Protein 2FE1 (pdb70)

InterPro domains:
  IPR002716 PIN domain [PF01850] (4-123)
  IPR022907 VapC family [MF_00265] (3-130)
  IPR029060 PIN-like domain superfamily [SSF88723] (1-127)
  IPR044153 VapC3-like, PIN domain [cd09873] (4-128)
  IPR051619 Type II TA system ribonuclease PINc/VapC [PTHR35901] (1-127)

Organism: Pyrobaculum aerophilum (strain ATCC 51768 / DSM 7523 / JCM 9630 / CIP 104966 / NBRC 100827 / IM2) (NCBI:txid178306)

CATH classification: 3.40.50.1010

Secondary structure (DSSP, 8-state):
-EEEE-HHHHHTTSSS----HHHHHHHHH-SEEEEEHHHHHHHHHHHHHHHHTTS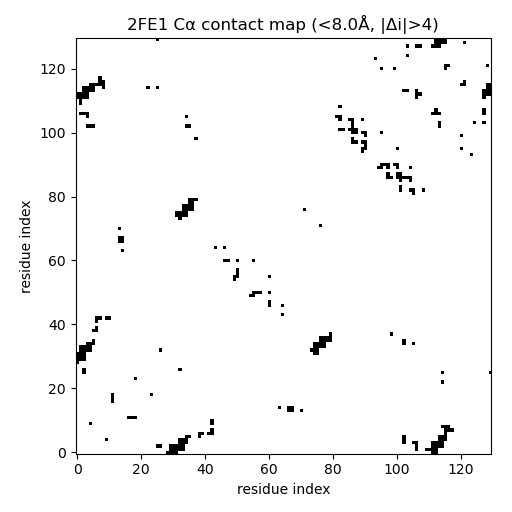S-HHHHHHHHHHHHHHHTTSEEEPGGGTHHHHHHHHHHHT--HHHHHHHHHHHHHT-EEE-S-HHHHHH-TTTB-

Structure (mmCIF, N/CA/C/O backbone):
data_2FE1
#
_entry.id   2FE1
#
_cell.length_a   72.343
_cell.length_b   72.343
_cell.length_c   96.803
_cell.angle_alpha   90.00
_cell.angle_beta   90.00
_cell.angle_gamma   120.00
#
_symmetry.space_group_name_H-M   'P 61 2 2'
#
loop_
_entity.id
_entity.type
_entity.pdbx_description
1 polymer 'conserved hypothetical protein PAE0151'
2 non-polymer 'MANGANESE (II) ION'
3 non-polymer 'CHLORIDE ION'
4 non-polymer 'CALCIUM ION'
5 water water
#
loop_
_atom_site.group_PDB
_atom_site.id
_atom_site.type_symbol
_atom_site.label_atom_id
_atom_site.label_alt_id
_atom_site.label_comp_id
_atom_site.label_asym_id
_atom_site.label_entity_id
_atom_site.label_seq_id
_atom_site.pdbx_PDB_ins_code
_atom_site.Cartn_x
_atom_site.Cartn_y
_atom_site.Cartn_z
_atom_site.occupancy
_atom_site.B_iso_or_equiv
_atom_site.auth_seq_id
_atom_site.auth_comp_id
_atom_site.auth_asym_id
_atom_site.auth_atom_id
_atom_site.pdbx_PDB_model_num
ATOM 1 N N . MET A 1 26 ? 49.010 19.280 3.531 1.00 28.01 1 MET A N 1
ATOM 2 C CA . MET A 1 26 ? 48.197 18.103 4.047 1.00 27.97 1 MET A CA 1
ATOM 3 C C . MET A 1 26 ? 47.848 18.117 5.543 1.00 25.84 1 MET A C 1
ATOM 4 O O . MET A 1 26 ? 48.720 17.970 6.405 1.00 25.08 1 MET A O 1
ATOM 9 N N . GLU A 1 27 ? 46.556 18.242 5.841 1.00 24.12 2 GLU A N 1
ATOM 10 C CA . GLU A 1 27 ? 46.069 18.065 7.205 1.00 22.45 2 GLU A CA 1
ATOM 11 C C . GLU A 1 27 ? 46.072 16.564 7.556 1.00 21.39 2 GLU A C 1
ATOM 12 O O . GLU A 1 27 ? 45.469 15.772 6.842 1.00 22.51 2 GLU A O 1
ATOM 18 N N . LEU A 1 28 ? 46.747 16.176 8.632 1.00 18.57 3 LEU A N 1
ATOM 19 C CA . LEU A 1 28 ? 46.837 14.768 9.003 1.00 17.63 3 LEU A CA 1
ATOM 20 C C . LEU A 1 28 ? 46.179 14.461 10.347 1.00 17.21 3 LEU A C 1
ATOM 21 O O . LEU A 1 28 ? 46.581 14.981 11.388 1.00 16.61 3 LEU A O 1
ATOM 26 N N . VAL A 1 29 ? 45.173 13.596 10.306 1.00 16.84 4 VAL A N 1
ATOM 27 C CA . VAL A 1 29 ? 44.594 13.043 11.513 1.00 15.98 4 VAL A CA 1
ATOM 28 C C . VAL A 1 29 ? 45.426 11.863 11.995 1.00 16.49 4 VAL A C 1
ATOM 29 O O . VAL A 1 29 ? 45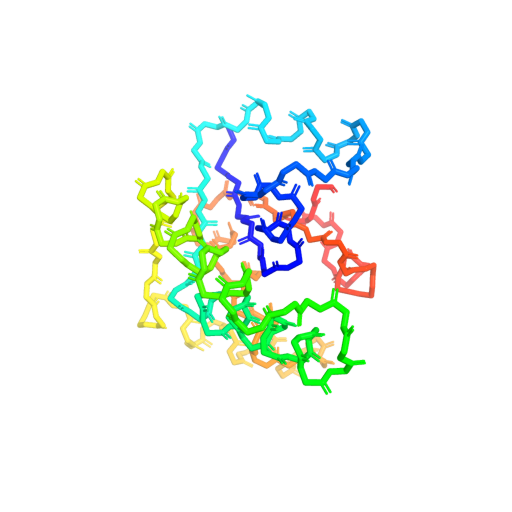.761 10.944 11.221 1.00 16.29 4 VAL A O 1
ATOM 33 N N . VAL A 1 30 ? 45.755 11.884 13.282 1.00 16.40 5 VAL A N 1
ATOM 34 C CA . VAL A 1 30 ? 46.436 10.755 13.901 1.00 15.38 5 VAL A CA 1
ATOM 35 C C . VAL A 1 30 ? 45.493 10.170 14.953 1.00 16.23 5 VAL A C 1
ATOM 36 O O . VAL A 1 30 ? 45.009 10.880 15.862 1.00 15.85 5 VAL A O 1
ATOM 40 N N . ASP A 1 31 ? 45.187 8.884 14.822 1.00 16.46 6 ASP A N 1
ATOM 41 C CA . ASP A 1 31 ? 44.393 8.237 15.838 1.00 17.10 6 ASP A CA 1
ATOM 42 C C . ASP A 1 31 ? 45.299 7.747 16.975 1.00 17.79 6 ASP A C 1
ATOM 43 O O . ASP A 1 31 ? 46.529 8.056 17.007 1.00 17.22 6 ASP A O 1
ATOM 48 N N . ALA A 1 32 ? 44.701 6.941 17.864 1.00 18.51 7 ALA A N 1
ATOM 49 C CA . ALA A 1 32 ? 45.330 6.528 19.102 1.00 19.22 7 ALA A CA 1
ATOM 50 C C . ALA A 1 32 ? 46.580 5.670 18.833 1.00 19.33 7 ALA A C 1
ATOM 51 O O . ALA A 1 32 ? 47.604 5.865 19.465 1.00 19.98 7 ALA A O 1
ATOM 53 N N . SER A 1 33 ? 46.489 4.742 17.888 1.00 20.07 8 SER A N 1
ATOM 54 C CA . SER A 1 33 ? 47.633 3.888 17.527 1.00 19.77 8 SER A CA 1
ATOM 55 C C . SER A 1 33 ? 48.755 4.747 16.964 1.00 19.10 8 SER A C 1
ATOM 56 O O . SER A 1 33 ? 49.912 4.460 17.201 1.00 18.71 8 SER A O 1
ATOM 59 N N . ALA A 1 34 ? 48.412 5.814 16.231 1.00 18.65 9 ALA A N 1
ATOM 60 C CA . ALA A 1 34 ? 49.456 6.659 15.629 1.00 18.77 9 ALA A CA 1
ATOM 61 C C . ALA A 1 34 ? 50.124 7.558 16.691 1.00 18.60 9 ALA A C 1
ATOM 62 O O . ALA A 1 34 ? 51.337 7.718 16.701 1.00 18.48 9 ALA A O 1
ATOM 64 N N . ILE A 1 35 ? 49.324 8.128 17.595 1.00 19.19 10 ILE A N 1
ATOM 65 C CA . ILE A 1 35 ? 49.871 8.903 18.699 1.00 18.24 10 ILE A CA 1
ATOM 66 C C . ILE A 1 35 ? 50.821 8.045 19.565 1.00 19.44 10 ILE A C 1
ATOM 67 O O . ILE A 1 35 ? 51.938 8.500 19.911 1.00 19.13 10 ILE A O 1
ATOM 72 N N . ALA A 1 36 ? 50.401 6.811 19.868 1.00 20.12 11 ALA A N 1
ATOM 73 C CA . ALA A 1 36 ? 51.221 5.868 20.662 1.00 21.89 11 ALA A CA 1
ATOM 74 C C . ALA A 1 36 ? 52.628 5.682 20.114 1.00 22.29 11 ALA A C 1
ATOM 75 O O . ALA A 1 36 ? 53.588 5.589 20.873 1.00 24.10 11 ALA A O 1
ATOM 77 N N . ALA A 1 37 ? 52.752 5.661 18.795 1.00 22.49 12 ALA A N 1
ATOM 78 C CA . ALA A 1 37 ? 54.050 5.515 18.142 1.00 22.35 12 ALA A CA 1
ATOM 79 C C . ALA A 1 37 ? 54.871 6.818 18.108 1.00 22.57 12 ALA A C 1
ATOM 80 O O . ALA A 1 37 ? 56.045 6.781 17.756 1.00 23.26 12 ALA A O 1
ATOM 82 N N . LEU A 1 38 ? 54.273 7.957 18.462 1.00 22.86 13 LEU A N 1
ATOM 83 C CA . LEU A 1 38 ? 54.976 9.244 18.338 1.00 23.65 13 LEU A CA 1
ATOM 84 C C . LEU A 1 38 ? 55.327 9.935 19.625 1.00 24.61 13 LEU A C 1
ATOM 85 O O . LEU A 1 38 ? 56.298 10.675 19.657 1.00 25.25 13 LEU A O 1
ATOM 90 N N . TYR A 1 39 ? 54.528 9.743 20.668 1.00 25.31 14 TYR A N 1
ATOM 91 C CA . TYR A 1 39 ? 54.639 10.612 21.830 1.00 26.52 14 TYR A CA 1
ATOM 92 C C . TYR A 1 39 ? 55.812 10.201 22.705 1.00 28.37 14 TYR A C 1
ATOM 93 O O . TYR A 1 39 ? 56.261 10.965 23.566 1.00 27.48 14 TYR A O 1
ATOM 102 N N . VAL A 1 40 ? 56.295 8.984 22.449 1.00 30.47 15 VAL A N 1
ATOM 103 C CA . VAL A 1 40 ? 57.508 8.457 23.026 1.00 32.77 15 VAL A CA 1
ATOM 104 C C . VAL A 1 40 ? 58.323 7.780 21.914 1.00 34.69 15 VAL A C 1
ATOM 105 O O . VAL A 1 40 ? 57.751 7.342 20.896 1.00 33.70 15 VAL A O 1
ATOM 109 N N . PRO A 1 41 ? 59.659 7.651 22.124 1.00 36.63 16 PRO A N 1
ATOM 110 C CA . PRO A 1 41 ? 60.487 6.942 21.144 1.00 38.35 16 PRO A CA 1
ATOM 111 C C . PRO A 1 41 ? 59.852 5.586 20.803 1.00 40.16 16 PRO A C 1
ATOM 112 O O . PRO A 1 41 ? 59.531 4.791 21.711 1.00 40.59 16 PRO A O 1
ATOM 116 N N . GLU A 1 42 ? 59.629 5.359 19.510 1.00 42.05 17 GLU A N 1
ATOM 117 C CA . GLU A 1 42 ? 58.991 4.140 19.014 1.00 43.92 17 GLU A CA 1
ATOM 118 C C . GLU A 1 42 ? 59.379 3.907 17.554 1.00 44.32 17 GLU A C 1
ATOM 119 O O . GLU A 1 42 ? 59.726 4.847 16.842 1.00 44.48 17 GLU A O 1
ATOM 125 N N . GLU A 1 43 ? 59.347 2.643 17.123 1.00 45.02 18 GLU A N 1
ATOM 126 C CA . GLU A 1 43 ? 59.647 2.292 15.736 1.00 45.08 18 GLU A CA 1
ATOM 127 C C . GLU A 1 43 ? 58.456 2.657 14.852 1.00 45.03 18 GLU A C 1
ATOM 128 O O . GLU A 1 43 ? 57.291 2.474 15.242 1.00 45.33 18 GLU A O 1
ATOM 130 N N . ARG A 1 44 ? 58.755 3.206 13.678 1.00 44.57 19 ARG A N 1
ATOM 131 C CA . ARG A 1 44 ? 57.720 3.656 12.748 1.00 43.83 19 ARG A CA 1
ATOM 132 C C . ARG A 1 44 ? 58.145 3.342 11.328 1.00 43.38 19 ARG A C 1
ATOM 133 O O . ARG A 1 44 ? 59.325 3.436 10.985 1.00 42.85 19 ARG A O 1
ATOM 141 N N . SER A 1 45 ? 57.171 2.987 10.497 1.00 43.15 20 SER A N 1
ATOM 142 C CA . SER A 1 45 ? 57.417 2.792 9.066 1.00 42.98 20 SER A CA 1
ATOM 143 C C . SER A 1 45 ? 57.949 4.089 8.470 1.00 42.81 20 SER A C 1
ATOM 144 O O . SER A 1 45 ? 57.618 5.192 8.951 1.00 43.39 20 SER A O 1
ATOM 147 N N . GLU A 1 46 ? 58.772 3.973 7.437 1.00 42.14 21 GLU A N 1
ATOM 148 C CA . GLU A 1 46 ? 59.167 5.149 6.671 1.00 41.65 21 GLU A CA 1
ATOM 149 C C . GLU A 1 46 ? 57.905 5.892 6.207 1.00 41.12 21 GLU A C 1
ATOM 150 O O . GLU A 1 46 ? 57.871 7.118 6.215 1.00 41.25 21 GLU A O 1
ATOM 152 N N . GLN A 1 47 ? 56.867 5.135 5.843 1.00 40.34 22 GLN A N 1
AT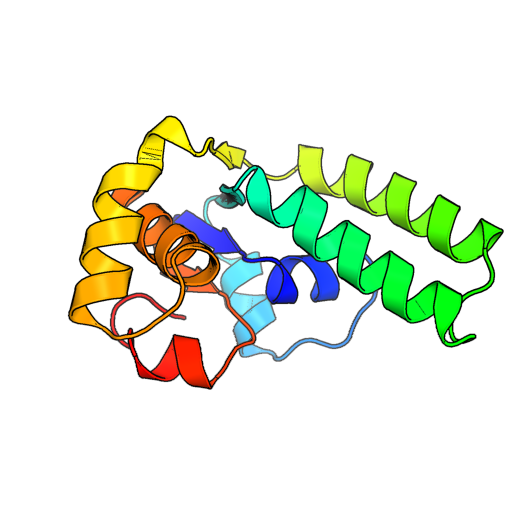OM 153 C CA . GLN A 1 47 ? 55.595 5.690 5.376 1.00 39.41 22 GLN A CA 1
ATOM 154 C C . GLN A 1 47 ? 54.914 6.598 6.430 1.00 38.86 22 GLN A C 1
ATOM 155 O O . GLN A 1 47 ? 54.484 7.731 6.108 1.00 38.52 22 GLN A O 1
ATOM 158 N N . ALA A 1 48 ? 54.827 6.097 7.670 1.00 37.35 23 ALA A N 1
ATOM 159 C CA . ALA A 1 48 ? 54.283 6.850 8.796 1.00 35.87 23 ALA A CA 1
ATOM 160 C C . ALA A 1 48 ? 55.087 8.143 9.008 1.00 35.09 23 ALA A C 1
ATOM 161 O O . ALA A 1 48 ? 54.515 9.235 9.148 1.00 34.50 23 ALA A O 1
ATOM 163 N N . GLU A 1 49 ? 56.411 8.017 8.975 1.00 33.83 24 GLU A N 1
ATOM 164 C CA . GLU A 1 49 ? 57.296 9.145 9.248 1.00 32.88 24 GLU A CA 1
ATOM 165 C C . GLU A 1 49 ? 57.150 10.240 8.232 1.00 31.62 24 GLU A C 1
ATOM 166 O O . GLU A 1 49 ? 57.121 11.411 8.614 1.00 31.78 24 GLU A O 1
ATOM 172 N N . ARG A 1 50 ? 57.042 9.861 6.954 1.00 29.57 25 ARG A N 1
ATOM 173 C CA . ARG A 1 50 ? 56.913 10.819 5.854 1.00 28.09 25 ARG A CA 1
ATOM 174 C C . ARG A 1 50 ? 55.599 11.557 5.935 1.00 26.76 25 ARG A C 1
ATOM 175 O O . ARG A 1 50 ? 55.541 12.753 5.646 1.00 26.65 25 ARG A O 1
ATOM 177 N N . ALA A 1 51 ? 54.540 10.844 6.301 1.00 25.42 26 ALA A N 1
ATOM 178 C CA . ALA A 1 51 ? 53.228 11.482 6.464 1.00 24.63 26 ALA A CA 1
ATOM 179 C C . ALA A 1 51 ? 53.265 12.552 7.568 1.00 23.70 26 ALA A C 1
ATOM 180 O O . ALA A 1 51 ? 52.878 13.697 7.327 1.00 24.76 26 ALA A O 1
ATOM 182 N N . VAL A 1 52 ? 53.738 12.181 8.756 1.00 22.55 27 VAL A N 1
ATOM 183 C CA . VAL A 1 52 ? 53.896 13.113 9.902 1.00 21.70 27 VAL A CA 1
ATOM 184 C C . VAL A 1 52 ? 54.830 14.283 9.570 1.00 22.06 27 VAL A C 1
ATOM 185 O O . VAL A 1 52 ? 54.537 15.450 9.865 1.00 21.41 27 VAL A O 1
ATOM 189 N N . SER A 1 53 ? 55.936 13.959 8.922 1.00 22.56 28 SER A N 1
ATOM 190 C CA . SER A 1 53 ? 56.933 14.932 8.541 1.00 23.69 28 SER A CA 1
ATOM 191 C C . SER A 1 53 ? 56.348 15.996 7.611 1.00 24.23 28 SER A C 1
ATOM 192 O O . SER A 1 53 ? 56.547 17.199 7.823 1.00 24.43 28 SER A O 1
ATOM 195 N N . GLN A 1 54 ? 55.579 15.547 6.621 1.00 24.63 29 GLN A N 1
ATOM 196 C CA . GLN A 1 54 ? 55.053 16.418 5.561 1.00 24.48 29 GLN A CA 1
ATOM 197 C C . GLN A 1 54 ? 53.739 17.122 5.913 1.00 23.73 29 GLN A C 1
ATOM 198 O O . GLN A 1 54 ? 53.353 18.096 5.241 1.00 23.79 29 GLN A O 1
ATOM 204 N N . ALA A 1 55 ? 53.057 16.650 6.962 1.00 21.96 30 ALA A N 1
ATOM 205 C CA . ALA A 1 55 ? 51.759 17.194 7.318 1.00 20.79 30 ALA A CA 1
ATOM 206 C C . ALA A 1 55 ? 51.878 18.688 7.598 1.00 20.97 30 ALA A C 1
ATOM 207 O O . ALA A 1 55 ? 52.870 19.151 8.182 1.00 19.75 30 ALA A O 1
ATOM 209 N N . GLN A 1 56 ? 50.849 19.431 7.190 1.00 21.06 31 GLN A N 1
ATOM 210 C CA . GLN A 1 56 ? 50.708 20.828 7.535 1.00 21.13 31 GLN A CA 1
ATOM 211 C C . GLN A 1 56 ? 50.546 20.912 9.047 1.00 20.50 31 GLN A C 1
ATOM 212 O O . GLN A 1 56 ? 51.220 21.676 9.737 1.00 19.24 31 GLN A O 1
ATOM 218 N N . GLU A 1 57 ? 49.656 20.085 9.562 1.00 19.68 32 GLU A N 1
ATOM 219 C CA . GLU A 1 57 ? 49.390 20.066 10.989 1.00 19.87 32 GLU A CA 1
ATOM 220 C C . GLU A 1 57 ? 48.846 18.696 11.397 1.00 17.86 32 GLU A C 1
ATOM 221 O O . GLU A 1 57 ? 48.248 18.002 10.568 1.00 17.69 32 GLU A O 1
ATOM 227 N N . LEU A 1 58 ? 49.101 18.287 12.630 1.00 16.56 33 LEU A N 1
ATOM 228 C CA . LEU A 1 58 ? 48.502 17.040 13.166 1.00 16.61 33 LEU A CA 1
ATOM 229 C C . LEU A 1 58 ? 47.210 17.332 13.901 1.00 16.19 33 LEU A C 1
ATOM 230 O O . LEU A 1 58 ? 47.134 18.299 14.660 1.00 16.82 33 LEU A O 1
ATOM 235 N N . HIS A 1 59 ? 46.204 16.475 13.688 1.00 15.85 34 HIS A N 1
ATOM 236 C CA . HIS A 1 59 ? 44.873 16.619 14.268 1.00 15.64 34 HIS A CA 1
ATOM 237 C C . HIS A 1 59 ? 44.454 15.330 14.949 1.00 16.05 34 HIS A C 1
ATOM 238 O O . HIS A 1 59 ? 44.796 14.241 14.495 1.00 17.48 34 HIS A O 1
ATOM 245 N N . THR A 1 60 ? 43.665 15.443 16.004 1.00 16.03 35 THR A N 1
ATOM 246 C CA . THR A 1 60 ? 43.101 14.256 16.623 1.00 15.54 35 THR A CA 1
ATOM 247 C C . THR A 1 60 ? 41.815 14.620 17.339 1.00 15.33 35 THR A C 1
ATOM 248 O O . THR A 1 60 ? 41.381 15.768 17.268 1.00 15.70 35 THR A O 1
ATOM 252 N N . LEU A 1 61 ? 41.232 13.642 18.029 1.00 14.52 36 LEU A N 1
ATOM 253 C CA . LEU A 1 61 ? 40.017 13.820 18.778 1.00 14.90 36 LEU A CA 1
ATOM 254 C C . LEU A 1 61 ? 40.294 13.745 20.262 1.00 16.02 36 LEU A C 1
ATOM 255 O O . LEU A 1 61 ? 41.199 13.018 20.693 1.00 17.42 36 LEU A O 1
ATOM 260 N N . ASP A 1 62 ? 39.456 14.446 21.023 1.00 15.31 37 ASP A N 1
ATOM 261 C CA . ASP A 1 62 ? 39.371 14.296 22.456 1.00 16.04 37 ASP A CA 1
ATOM 262 C C . ASP A 1 62 ? 39.404 12.823 22.894 1.00 15.63 37 ASP A C 1
ATOM 263 O O . ASP A 1 62 ? 40.076 12.467 23.869 1.00 14.43 37 ASP A O 1
ATOM 268 N N . LEU A 1 63 ? 38.715 11.981 22.128 1.00 15.31 38 LEU A N 1
ATOM 269 C CA . LEU A 1 63 ? 38.646 10.552 22.347 1.00 14.56 38 LEU A CA 1
ATOM 270 C C . LEU A 1 63 ? 40.022 9.891 22.478 1.00 16.20 38 LEU A C 1
ATOM 271 O O . LEU A 1 63 ? 40.211 9.030 23.331 1.00 16.68 38 LEU A O 1
ATOM 276 N N . ALA A 1 64 ? 40.985 10.298 21.637 1.00 16.95 39 ALA A N 1
ATOM 277 C CA . ALA A 1 64 ? 42.315 9.656 21.594 1.00 15.62 39 ALA A CA 1
ATOM 278 C C . ALA A 1 64 ? 43.052 9.744 22.927 1.00 15.28 39 ALA A C 1
ATOM 279 O O . ALA A 1 64 ? 43.883 8.889 23.229 1.00 15.69 39 ALA A O 1
ATOM 281 N N . ALA A 1 65 ? 42.840 10.829 23.666 1.00 14.14 40 ALA A N 1
ATOM 282 C CA . ALA A 1 65 ? 43.486 10.983 24.986 1.00 14.66 40 ALA A CA 1
ATOM 283 C C . ALA A 1 65 ? 43.140 9.800 25.889 1.00 14.95 40 ALA A C 1
ATOM 284 O O . ALA A 1 65 ? 44.030 9.219 26.499 1.00 14.73 40 ALA A O 1
ATOM 286 N N . TYR A 1 66 ? 41.843 9.420 25.929 1.00 15.32 41 TYR A N 1
ATOM 287 C CA . TYR A 1 66 ? 41.374 8.316 26.769 1.00 14.82 41 TYR A CA 1
ATOM 288 C C . TYR A 1 66 ? 41.892 6.986 26.207 1.00 15.88 41 TYR A C 1
ATOM 289 O O . TYR A 1 66 ? 42.266 6.070 26.957 1.00 16.23 41 TYR A O 1
ATOM 298 N N . GLU A 1 67 ? 41.884 6.858 24.884 1.00 16.15 42 GLU A N 1
ATOM 299 C CA . GLU A 1 67 ? 42.286 5.613 24.247 1.00 17.26 42 GLU A CA 1
ATOM 300 C C . GLU A 1 67 ? 43.787 5.352 24.459 1.00 17.04 42 GLU A C 1
ATOM 301 O O . GLU A 1 67 ? 44.203 4.213 24.773 1.00 17.77 42 GLU A O 1
ATOM 307 N N . VAL A 1 68 ? 44.612 6.379 24.248 1.00 17.36 43 VAL A N 1
ATOM 308 C CA . VAL A 1 68 ? 46.051 6.191 24.511 1.00 17.77 43 VAL A CA 1
ATOM 309 C C . VAL A 1 68 ? 46.302 5.886 26.000 1.00 17.66 43 VAL A C 1
ATOM 310 O O . VAL A 1 68 ? 47.070 4.969 26.334 1.00 18.53 43 VAL A O 1
ATOM 314 N N . ALA A 1 69 ? 45.702 6.679 26.877 1.00 17.31 44 ALA A N 1
ATOM 315 C CA . ALA A 1 69 ? 45.850 6.474 28.334 1.00 17.28 44 ALA A CA 1
ATOM 316 C C . ALA A 1 69 ? 45.415 5.059 28.705 1.00 17.60 44 ALA A C 1
ATOM 317 O O . ALA A 1 69 ? 46.093 4.380 29.486 1.00 17.42 44 ALA A O 1
ATOM 319 N N . ASN A 1 70 ? 44.283 4.603 28.138 1.00 18.28 45 ASN A N 1
ATOM 320 C CA . ASN A 1 70 ? 43.816 3.243 28.465 1.00 18.26 45 ASN A CA 1
ATOM 321 C C . ASN A 1 70 ? 44.815 2.151 28.046 1.00 18.20 45 ASN A C 1
ATOM 322 O O . ASN A 1 70 ? 45.075 1.230 28.794 1.00 18.00 45 ASN A O 1
ATOM 327 N N . ASP A 1 71 ? 45.421 2.290 26.874 1.00 19.61 46 ASP A N 1
ATOM 328 C CA . ASP A 1 71 ? 46.456 1.348 26.377 1.00 20.99 46 ASP A CA 1
ATOM 329 C C . ASP A 1 71 ? 47.698 1.351 27.306 1.00 21.27 46 ASP A C 1
ATOM 330 O O . ASP A 1 71 ? 48.273 0.292 27.617 1.00 19.82 46 ASP A O 1
ATOM 335 N N . LEU A 1 72 ? 48.064 2.545 27.791 1.00 20.26 47 LEU A N 1
ATOM 336 C CA . LEU A 1 72 ? 49.093 2.695 28.826 1.00 19.93 47 LEU A CA 1
ATOM 337 C C . LEU A 1 72 ? 48.726 1.950 30.137 1.00 18.63 47 LEU A C 1
ATOM 338 O O . LEU A 1 72 ? 49.521 1.221 30.701 1.00 17.58 47 LEU A O 1
ATOM 343 N N . TRP A 1 73 ? 47.496 2.136 30.605 1.00 18.35 48 TRP A N 1
ATOM 344 C CA . TRP A 1 73 ? 46.974 1.383 31.751 1.00 16.77 48 TRP A CA 1
ATOM 345 C C . TRP A 1 73 ? 47.098 -0.148 31.563 1.00 16.69 48 TRP A C 1
ATOM 346 O O . TRP A 1 73 ? 47.551 -0.879 32.473 1.00 16.97 48 TRP A O 1
ATOM 357 N N . LYS A 1 74 ? 46.710 -0.635 30.393 1.00 16.69 49 LYS A N 1
ATOM 358 C CA . LYS A 1 74 ? 46.838 -2.051 30.107 1.00 18.68 49 LYS A CA 1
ATOM 359 C C . LYS A 1 74 ? 48.276 -2.505 30.206 1.00 17.96 49 LYS A C 1
ATOM 360 O O . LYS A 1 74 ? 48.537 -3.560 30.758 1.00 17.68 49 LYS A O 1
ATOM 366 N N . HIS A 1 75 ? 49.193 -1.735 29.627 1.00 18.17 50 HIS A N 1
ATOM 367 C CA . HIS A 1 75 ? 50.596 -2.087 29.667 1.00 19.47 50 HIS A CA 1
ATOM 368 C C . HIS A 1 75 ? 51.130 -2.161 31.093 1.00 18.93 50 HIS A C 1
ATOM 369 O O . HIS A 1 75 ? 51.871 -3.074 31.413 1.00 19.78 50 HIS A O 1
ATOM 376 N N . ALA A 1 76 ? 50.737 -1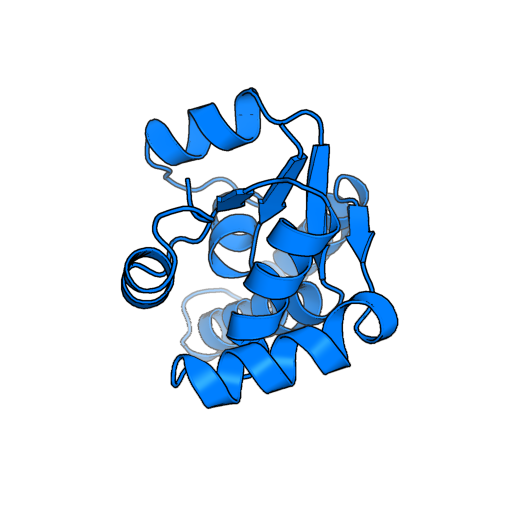.212 31.943 1.00 19.00 51 ALA A N 1
ATOM 377 C CA . ALA A 1 76 ? 51.153 -1.188 33.355 1.00 18.34 51 ALA A CA 1
ATOM 378 C C . ALA A 1 76 ? 50.610 -2.412 34.096 1.00 17.66 51 ALA A C 1
ATOM 379 O O . ALA A 1 76 ? 51.343 -3.128 34.764 1.00 18.53 51 ALA A O 1
ATOM 381 N N . ARG A 1 77 ? 49.326 -2.683 33.940 1.00 17.07 52 ARG A N 1
ATOM 382 C CA . ARG A 1 77 ? 48.708 -3.766 34.700 1.00 16.99 52 ARG A CA 1
ATOM 383 C C . ARG A 1 77 ? 49.229 -5.133 34.244 1.00 16.02 52 ARG A C 1
ATOM 384 O O . ARG A 1 77 ? 49.163 -6.083 35.002 1.00 14.14 52 ARG A O 1
ATOM 392 N N . ARG A 1 78 ? 49.749 -5.210 33.015 1.00 15.36 53 ARG A N 1
ATOM 393 C CA . ARG A 1 78 ? 50.303 -6.474 32.513 1.00 16.10 53 ARG A CA 1
ATOM 394 C C . ARG A 1 78 ? 51.735 -6.657 32.929 1.00 16.50 53 ARG A C 1
ATOM 395 O O . ARG A 1 78 ? 52.336 -7.681 32.626 1.00 16.94 53 ARG A O 1
ATOM 403 N N . GLY A 1 79 ? 52.285 -5.665 33.624 1.00 16.97 54 GLY A N 1
ATOM 404 C CA . GLY A 1 79 ? 53.623 -5.807 34.202 1.00 17.58 54 GLY A CA 1
ATOM 405 C C . GLY A 1 79 ? 54.727 -5.356 33.263 1.00 18.30 54 GLY A C 1
ATOM 406 O O . GLY A 1 79 ? 55.894 -5.616 33.526 1.00 19.52 54 GLY A O 1
ATOM 407 N N . LEU A 1 80 ? 54.358 -4.695 32.166 1.00 18.36 55 LEU A N 1
ATOM 408 C CA . LEU A 1 80 ? 55.321 -4.232 31.171 1.00 19.67 55 LEU A CA 1
ATOM 409 C C . LEU A 1 80 ? 55.921 -2.866 31.549 1.00 20.64 55 LEU A C 1
ATOM 410 O O . LEU A 1 80 ? 56.999 -2.507 31.094 1.00 19.74 55 LEU A O 1
ATOM 415 N N . LEU A 1 81 ? 55.197 -2.105 32.367 1.00 21.39 56 LEU A N 1
ATOM 416 C CA . LEU A 1 81 ? 55.680 -0.805 32.839 1.00 22.34 56 LEU A CA 1
ATOM 417 C C . LEU A 1 81 ? 55.501 -0.789 34.333 1.00 23.53 56 LEU A C 1
ATOM 418 O O . LEU A 1 81 ? 54.454 -1.266 34.836 1.00 23.29 56 LEU A O 1
ATOM 423 N N . ARG A 1 82 ? 56.498 -0.247 35.039 1.00 24.98 57 ARG A N 1
ATOM 424 C CA . ARG A 1 82 ? 56.299 0.141 36.436 1.00 26.62 57 ARG A CA 1
ATOM 425 C C . ARG A 1 82 ? 55.226 1.244 36.518 1.00 27.11 57 ARG A C 1
ATOM 426 O O . ARG A 1 82 ? 55.027 2.014 35.565 1.00 27.08 57 ARG A O 1
ATOM 434 N N . GLU A 1 83 ? 54.522 1.298 37.644 1.00 27.41 58 GLU A N 1
ATOM 435 C CA . GLU A 1 83 ? 53.486 2.291 37.848 1.00 28.52 58 GLU A CA 1
ATOM 436 C C . GLU A 1 83 ? 54.002 3.744 37.744 1.00 28.11 58 GLU A C 1
ATOM 437 O O . GLU A 1 83 ? 53.369 4.549 37.067 1.00 28.14 58 GLU A O 1
ATOM 443 N N . ASP A 1 84 ? 55.159 4.059 38.340 1.00 27.87 59 ASP A N 1
ATOM 444 C CA . ASP A 1 84 ? 55.732 5.403 38.193 1.00 28.09 59 ASP A CA 1
ATOM 445 C C . ASP A 1 84 ? 56.181 5.686 36.768 1.00 27.12 59 ASP A C 1
ATOM 446 O O . ASP A 1 84 ? 56.128 6.831 36.305 1.00 26.40 59 ASP A O 1
ATOM 451 N N . GLU A 1 85 ? 56.598 4.632 36.071 1.00 26.39 60 GLU A N 1
ATOM 452 C CA . GLU A 1 85 ? 57.074 4.765 34.692 1.00 25.82 60 GLU A CA 1
ATOM 453 C C . GLU A 1 85 ? 55.898 5.077 33.766 1.00 24.52 60 GLU A C 1
ATOM 454 O O . GLU A 1 85 ? 55.999 5.941 32.907 1.00 24.55 60 GLU A O 1
ATOM 460 N N . ALA A 1 86 ? 54.777 4.384 33.982 1.00 23.28 61 ALA A N 1
ATOM 461 C CA . ALA A 1 86 ? 53.509 4.629 33.258 1.00 21.93 61 ALA A CA 1
ATOM 462 C C . ALA A 1 86 ? 52.927 6.022 33.557 1.00 20.70 61 ALA A C 1
ATOM 463 O O . ALA A 1 86 ? 52.366 6.656 32.664 1.00 19.63 61 ALA A O 1
ATOM 465 N N . SER A 1 87 ? 53.071 6.481 34.802 1.00 20.05 62 SER A N 1
ATOM 466 C CA . SER A 1 87 ? 52.665 7.849 35.187 1.00 20.83 62 SER A CA 1
ATOM 467 C C . SER A 1 87 ? 53.502 8.954 34.542 1.00 20.54 62 SER A C 1
ATOM 468 O O . SER A 1 87 ? 52.953 9.978 34.116 1.00 20.44 62 SER A O 1
ATOM 471 N N . ASN A 1 88 ? 54.819 8.759 34.506 1.00 20.07 63 ASN A N 1
ATOM 472 C CA . ASN A 1 88 ? 55.683 9.622 33.732 1.00 21.18 63 ASN A CA 1
ATOM 473 C C . ASN A 1 88 ? 55.330 9.664 32.238 1.00 21.32 63 ASN A C 1
ATOM 474 O O . ASN A 1 88 ? 55.250 10.751 31.664 1.00 22.13 63 ASN A O 1
ATOM 479 N N . MET A 1 89 ? 55.070 8.513 31.622 1.00 20.73 64 MET A N 1
ATOM 480 C CA . MET A 1 89 ? 54.631 8.488 30.223 1.00 21.29 64 MET A CA 1
ATOM 481 C C . MET A 1 89 ? 53.315 9.222 29.984 1.00 20.78 64 MET A C 1
ATOM 482 O O . MET A 1 89 ? 53.126 9.846 28.939 1.00 20.68 64 MET A O 1
ATOM 487 N N . LEU A 1 90 ? 52.393 9.142 30.941 1.00 20.34 65 LEU A N 1
ATOM 488 C CA . LEU A 1 90 ? 51.139 9.863 30.790 1.00 19.97 65 LEU A CA 1
ATOM 489 C C . LEU A 1 90 ? 51.360 11.380 30.832 1.00 19.90 65 LEU A C 1
ATOM 490 O O . LEU A 1 90 ? 50.722 12.106 30.085 1.00 18.49 65 LEU A O 1
ATOM 495 N N . GLU A 1 91 ? 52.283 11.861 31.675 1.00 21.22 66 GLU A N 1
ATOM 496 C CA . GLU A 1 91 ? 52.736 13.268 31.583 1.00 22.44 66 GLU A CA 1
ATOM 497 C C . GLU A 1 91 ? 53.239 13.638 30.156 1.00 22.18 66 GLU A C 1
ATOM 498 O O . GLU A 1 91 ? 52.885 14.689 29.605 1.00 19.70 66 GLU A O 1
ATOM 504 N N . GLU A 1 92 ? 54.081 12.773 29.588 1.00 22.85 67 GLU A N 1
ATOM 505 C CA . GLU A 1 92 ? 54.616 12.981 28.240 1.00 25.17 67 GLU A CA 1
ATOM 506 C C . GLU A 1 92 ? 53.487 13.032 27.203 1.00 24.31 67 GLU A C 1
ATOM 507 O O . GLU A 1 92 ? 53.530 13.855 26.295 1.00 25.32 67 GLU A O 1
ATOM 513 N N . LEU A 1 93 ? 52.486 12.163 27.347 1.00 23.56 68 LEU A N 1
ATOM 514 C CA . LEU A 1 93 ? 51.332 12.166 26.452 1.00 24.05 68 LEU A CA 1
ATOM 515 C C . LEU A 1 93 ? 50.627 13.511 26.489 1.00 24.24 68 LEU A C 1
ATOM 516 O O . LEU A 1 93 ? 50.230 14.055 25.465 1.00 23.96 68 LEU A O 1
ATOM 521 N N . TRP A 1 94 ? 50.435 13.994 27.709 1.00 24.52 69 TRP A N 1
ATOM 522 C CA . TRP A 1 94 ? 49.822 15.273 27.991 1.00 24.61 69 TRP A CA 1
ATOM 523 C C . TRP A 1 94 ? 50.596 16.369 27.291 1.00 23.79 69 TRP A C 1
ATOM 524 O O . TRP A 1 94 ? 49.997 17.195 26.642 1.00 22.81 69 TRP A O 1
ATOM 535 N N . GLU A 1 95 ? 51.925 16.362 27.416 1.00 23.21 70 GLU A N 1
ATOM 536 C CA . GLU A 1 95 ? 52.749 17.374 26.750 1.00 23.92 70 GLU A CA 1
ATOM 537 C C . GLU A 1 95 ? 52.699 17.196 25.229 1.00 22.38 70 GLU A C 1
ATOM 538 O O . GLU A 1 95 ? 52.656 18.170 24.499 1.00 22.63 70 GLU A O 1
ATOM 544 N N . PHE A 1 96 ? 52.726 15.956 24.761 1.00 21.56 71 PHE A N 1
ATOM 545 C CA . PHE A 1 96 ? 52.578 15.695 23.310 1.00 20.91 71 PHE A CA 1
ATOM 546 C C . PHE A 1 96 ? 51.284 16.281 22.702 1.00 20.23 71 PHE A C 1
ATOM 547 O O . PHE A 1 96 ? 51.305 16.839 21.599 1.00 20.04 71 PHE A O 1
ATOM 555 N N . PHE A 1 97 ? 50.167 16.134 23.424 1.00 19.45 72 PHE A N 1
ATOM 556 C CA . PHE A 1 97 ? 48.864 16.616 22.976 1.00 19.25 72 PHE A CA 1
ATOM 557 C C . PHE A 1 97 ? 48.802 18.113 22.690 1.00 19.91 72 PHE A C 1
ATOM 558 O O . PHE A 1 97 ? 47.977 18.545 21.873 1.00 19.04 72 PHE A O 1
ATOM 566 N N . LYS A 1 98 ? 49.687 18.904 23.328 1.00 20.42 73 LYS A N 1
ATOM 567 C CA . LYS A 1 98 ? 49.766 20.343 23.053 1.00 21.42 73 LYS A CA 1
ATOM 568 C C . LYS A 1 98 ? 50.279 20.649 21.648 1.00 21.39 73 LYS A C 1
ATOM 569 O O . LYS A 1 98 ? 50.129 21.765 21.156 1.00 20.90 73 LYS A O 1
ATOM 575 N N . ALA A 1 99 ? 50.949 19.696 21.007 1.00 21.87 74 ALA A N 1
ATOM 576 C CA . ALA A 1 99 ? 51.361 19.957 19.619 1.00 21.69 74 ALA A CA 1
ATOM 577 C C . ALA A 1 99 ? 50.291 19.499 18.625 1.00 21.67 74 ALA A C 1
ATOM 578 O O . ALA A 1 99 ? 50.471 19.629 17.403 1.00 22.97 74 ALA A O 1
ATOM 580 N N . LEU A 1 100 ? 49.180 18.975 19.141 1.00 19.87 75 LEU A N 1
ATOM 581 C CA . LEU A 1 100 ? 48.106 18.473 18.280 1.00 19.53 75 LEU A CA 1
ATOM 582 C C . LEU A 1 100 ? 46.955 19.464 18.252 1.00 18.89 75 LEU A C 1
ATOM 583 O O . LEU A 1 100 ? 46.674 20.137 19.268 1.00 18.37 75 LEU A O 1
ATOM 588 N N . LYS A 1 101 ? 46.268 19.540 17.115 1.00 18.82 76 LYS A N 1
ATOM 589 C CA . LYS A 1 101 ? 44.976 20.222 17.111 1.00 18.94 76 LYS A CA 1
ATOM 590 C C . LYS A 1 101 ? 43.899 19.220 17.540 1.00 18.05 76 LYS A C 1
ATOM 591 O O . LYS A 1 101 ? 43.603 18.257 16.830 1.00 18.93 76 LYS A O 1
ATOM 597 N N . VAL A 1 102 ? 43.330 19.419 18.722 1.00 18.68 77 VAL A N 1
ATOM 598 C CA . VAL A 1 102 ? 42.433 18.403 19.317 1.00 18.77 77 VAL A CA 1
ATOM 599 C C . VAL A 1 102 ? 41.006 18.836 19.033 1.00 18.83 77 VAL A C 1
ATOM 600 O O . VAL A 1 102 ? 40.588 19.908 19.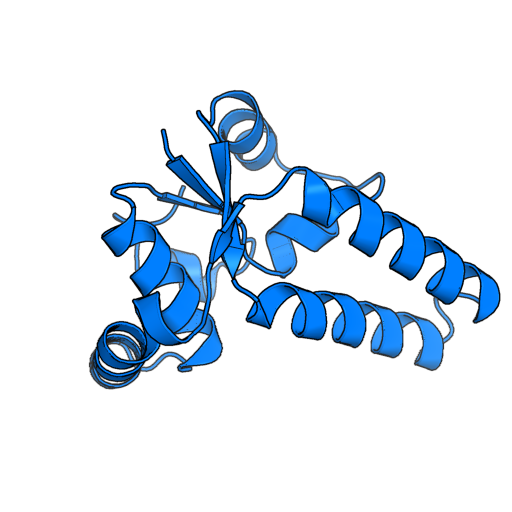451 1.00 19.39 77 VAL A O 1
ATOM 604 N N . HIS A 1 103 ? 40.259 18.010 18.315 1.00 18.01 78 HIS A N 1
ATOM 605 C CA . HIS A 1 103 ? 38.906 18.377 17.922 1.00 18.54 78 HIS A CA 1
ATOM 606 C C . HIS A 1 103 ? 37.912 17.703 18.884 1.00 16.96 78 HIS A C 1
ATOM 607 O O . HIS A 1 103 ? 38.234 16.690 19.461 1.00 17.53 78 HIS A O 1
ATOM 614 N N . SER A 1 104 ? 36.709 18.244 19.016 1.00 17.08 79 SER A N 1
ATOM 615 C CA . SER A 1 104 ? 35.746 17.616 19.902 1.00 17.88 79 SER A CA 1
ATOM 616 C C . SER A 1 104 ? 34.690 16.740 19.231 1.00 17.85 79 SER A C 1
ATOM 617 O O . SER A 1 104 ? 34.470 16.839 18.024 1.00 17.37 79 SER A O 1
ATOM 620 N N . TYR A 1 105 ? 34.051 15.871 20.037 1.00 17.36 80 TYR A N 1
ATOM 621 C CA . TYR A 1 105 ? 32.988 14.983 19.581 1.00 17.80 80 TYR A CA 1
ATOM 622 C C . TYR A 1 105 ? 31.883 15.739 18.815 1.00 17.61 80 TYR A C 1
ATOM 623 O O . TYR A 1 105 ? 31.281 15.175 17.900 1.00 18.59 80 TYR A O 1
ATOM 632 N N . ALA A 1 106 ? 31.589 16.979 19.221 1.00 17.04 81 ALA A N 1
ATOM 633 C CA . ALA A 1 106 ? 30.516 17.774 18.585 1.00 17.14 81 ALA A CA 1
ATOM 634 C C . ALA A 1 106 ? 30.738 17.976 17.076 1.00 16.67 81 ALA A C 1
ATOM 635 O O . ALA A 1 106 ? 29.767 18.095 16.311 1.00 16.24 81 ALA A O 1
ATOM 637 N N . GLU A 1 107 ? 32.015 17.981 16.662 1.00 16.82 82 GLU A N 1
ATOM 638 C CA . GLU A 1 107 ? 32.392 18.276 15.270 1.00 16.13 82 GLU A CA 1
ATOM 639 C C . GLU A 1 107 ? 32.159 17.094 14.369 1.00 16.61 82 GLU A C 1
ATOM 640 O O . GLU A 1 107 ? 32.033 17.270 13.142 1.00 16.47 82 GLU A O 1
ATOM 646 N N . VAL A 1 108 ? 32.134 15.887 14.957 1.00 17.21 83 VAL A N 1
ATOM 647 C CA . VAL A 1 108 ? 32.165 14.639 14.150 1.00 17.89 83 VAL A CA 1
ATOM 648 C C . VAL A 1 108 ? 31.119 13.606 14.496 1.00 18.99 83 VAL A C 1
ATOM 649 O O . VAL A 1 108 ? 30.970 12.612 13.773 1.00 19.03 83 VAL A O 1
ATOM 653 N N . LEU A 1 109 ? 30.390 13.816 15.595 1.00 19.34 84 LEU A N 1
ATOM 654 C CA . LEU A 1 109 ? 29.597 12.699 16.114 1.00 20.27 84 LEU A CA 1
ATOM 655 C C . LEU A 1 109 ? 28.544 12.155 15.109 1.00 20.31 84 LEU A C 1
ATOM 656 O O . LEU A 1 109 ? 28.400 10.929 14.956 1.00 20.48 84 LEU A O 1
ATOM 661 N N . LYS A 1 110 ? 27.763 13.067 14.520 1.00 20.17 85 LYS A N 1
ATOM 662 C CA . LYS A 1 110 ? 26.746 12.718 13.538 1.00 20.89 85 LYS A CA 1
ATOM 663 C C . LYS A 1 110 ? 27.327 12.019 12.294 1.00 19.10 85 LYS A C 1
ATOM 664 O O . LYS A 1 110 ? 26.815 10.995 11.886 1.00 18.27 85 LYS A O 1
ATOM 670 N N . ASP A 1 111 ? 28.404 12.559 11.722 1.00 18.92 86 ASP A N 1
ATOM 671 C CA . ASP A 1 111 ? 29.091 11.880 10.587 1.00 18.80 86 ASP A CA 1
ATOM 672 C C . ASP A 1 111 ? 29.638 10.510 10.979 1.00 18.03 86 ASP A C 1
ATOM 673 O O . ASP A 1 111 ? 29.608 9.594 10.182 1.00 17.35 86 ASP A O 1
ATOM 678 N N . ALA A 1 112 ? 30.163 10.409 12.208 1.00 18.13 87 ALA A N 1
ATOM 679 C CA . ALA A 1 112 ? 30.826 9.187 12.705 1.00 16.94 87 ALA A CA 1
ATOM 680 C C . ALA A 1 112 ? 29.789 8.104 12.771 1.00 16.82 87 ALA A C 1
ATOM 681 O O . ALA A 1 112 ? 30.013 7.003 12.329 1.00 17.30 87 ALA A O 1
ATOM 683 N N . PHE A 1 113 ? 28.633 8.412 13.353 1.00 16.63 88 PHE A N 1
ATOM 684 C CA . PHE A 1 113 ? 27.594 7.410 13.457 1.00 15.76 88 PHE A CA 1
ATOM 685 C C . PHE A 1 113 ? 27.153 6.874 12.080 1.00 16.74 88 PHE A C 1
ATOM 686 O O . PHE A 1 113 ? 27.025 5.665 11.899 1.00 16.34 88 PHE A O 1
ATOM 694 N N . ALA A 1 114 ? 26.928 7.764 11.117 1.00 17.34 89 ALA A N 1
ATOM 695 C CA . ALA A 1 114 ? 26.441 7.334 9.776 1.00 18.09 89 ALA A CA 1
ATOM 696 C C . ALA A 1 114 ? 27.509 6.481 9.086 1.00 18.01 89 ALA A C 1
ATOM 697 O O . ALA A 1 114 ? 27.189 5.500 8.401 1.00 18.67 89 ALA A O 1
ATOM 699 N N . LEU A 1 115 ? 28.771 6.848 9.276 1.00 17.99 90 LEU A N 1
ATOM 700 C CA . LEU A 1 115 ? 29.889 6.061 8.719 1.00 18.36 90 LEU A CA 1
ATOM 701 C C . LEU A 1 115 ? 29.974 4.696 9.392 1.00 17.13 90 LEU A C 1
ATOM 702 O O . LEU A 1 115 ? 30.148 3.706 8.707 1.00 16.51 90 LEU A O 1
ATOM 707 N N . ALA A 1 116 ? 29.806 4.649 10.718 1.00 17.02 91 ALA A N 1
ATOM 708 C CA . ALA A 1 116 ? 29.788 3.376 11.455 1.00 18.14 91 ALA A CA 1
ATOM 709 C C . ALA A 1 116 ? 28.672 2.437 10.935 1.00 19.82 91 ALA A C 1
ATOM 710 O O . ALA A 1 116 ? 28.901 1.229 10.694 1.00 19.79 91 ALA A O 1
ATOM 712 N N . LEU A 1 117 ? 27.477 2.996 10.741 1.00 20.44 92 LEU A N 1
ATOM 713 C CA . LEU A 1 117 ? 26.348 2.220 10.223 1.00 22.11 92 LEU A CA 1
ATOM 714 C C . LEU A 1 117 ? 26.615 1.679 8.830 1.00 22.74 92 LEU A C 1
ATOM 715 O O . LEU A 1 117 ? 26.351 0.520 8.545 1.00 23.62 92 LEU A O 1
ATOM 720 N N . LYS A 1 118 ? 27.140 2.536 7.966 1.00 23.60 93 LYS A N 1
ATOM 721 C CA . LYS A 1 118 ? 27.381 2.201 6.567 1.00 24.00 93 LYS A CA 1
ATOM 722 C C . LYS A 1 118 ? 28.517 1.193 6.348 1.00 23.10 93 LYS A C 1
ATOM 723 O O . LYS A 1 118 ? 28.373 0.247 5.585 1.00 23.88 93 LYS A O 1
ATOM 729 N N . HIS A 1 119 ? 29.654 1.442 6.980 1.00 22.28 94 HIS A N 1
ATOM 730 C CA . HIS A 1 119 ? 30.863 0.650 6.788 1.00 21.30 94 HIS A CA 1
ATOM 731 C C . HIS A 1 119 ? 31.075 -0.505 7.783 1.00 20.32 94 HIS A C 1
ATOM 732 O O . HIS A 1 119 ? 31.989 -1.315 7.597 1.00 19.18 94 HIS A O 1
ATOM 739 N N . GLY A 1 120 ? 30.212 -0.608 8.797 1.00 20.01 95 GLY A N 1
ATOM 740 C CA . GLY A 1 120 ? 30.313 -1.670 9.802 1.00 19.12 95 GLY A CA 1
ATOM 741 C C . GLY A 1 120 ? 31.576 -1.557 10.643 1.00 19.11 95 GLY A C 1
ATOM 742 O O . GLY A 1 120 ? 32.225 -2.556 10.934 1.00 19.13 95 GLY A O 1
ATOM 743 N N . VAL A 1 121 ? 31.950 -0.332 11.003 1.00 18.59 96 VAL A N 1
ATOM 744 C CA . VAL A 1 121 ? 33.050 -0.101 11.936 1.00 17.73 96 VAL A CA 1
ATOM 745 C C . VAL A 1 121 ? 32.468 0.601 13.151 1.00 17.63 96 VAL A C 1
ATOM 746 O O . VAL A 1 121 ? 31.363 1.086 13.082 1.00 16.54 96 VAL A O 1
ATOM 750 N N . THR A 1 122 ? 33.220 0.633 14.249 1.00 17.30 97 THR A N 1
ATOM 751 C CA . THR A 1 122 ? 32.762 1.225 15.493 1.00 17.40 97 THR A CA 1
ATOM 752 C C . THR A 1 122 ? 32.680 2.757 15.342 1.00 16.72 97 THR A C 1
ATOM 753 O O . THR A 1 122 ? 33.411 3.365 14.556 1.00 16.48 97 THR A O 1
ATOM 757 N N . VAL A 1 123 ? 31.800 3.368 16.115 1.00 16.40 98 VAL A N 1
ATOM 758 C CA . VAL A 1 123 ? 31.750 4.830 16.158 1.00 16.79 98 VAL A CA 1
ATOM 759 C C . VAL A 1 123 ? 33.123 5.442 16.548 1.00 17.20 98 VAL A C 1
ATOM 760 O O . VAL A 1 123 ? 33.492 6.494 16.018 1.00 17.82 98 VAL A O 1
ATOM 764 N N . TYR A 1 124 ? 33.860 4.791 17.451 1.00 16.34 99 TYR A N 1
ATOM 765 C CA . TYR A 1 124 ? 35.198 5.202 17.875 1.00 16.77 99 TYR A CA 1
ATOM 766 C C . TYR A 1 124 ? 36.155 5.353 16.686 1.00 17.04 99 TYR A C 1
ATOM 767 O O . TYR A 1 124 ? 36.771 6.392 16.507 1.00 18.22 99 TYR A O 1
ATOM 776 N N . ASP A 1 125 ? 36.240 4.322 15.860 1.00 16.20 100 ASP A N 1
ATOM 777 C CA . ASP A 1 125 ? 36.985 4.359 14.607 1.00 16.86 100 ASP A CA 1
ATOM 778 C C . ASP A 1 125 ? 36.419 5.321 13.560 1.00 17.35 100 ASP A C 1
ATOM 779 O O . ASP A 1 125 ? 37.173 6.046 12.921 1.00 15.64 100 ASP A O 1
ATOM 784 N N . ALA A 1 126 ? 35.095 5.263 13.341 1.00 16.88 101 ALA A N 1
ATOM 785 C CA . ALA A 1 126 ? 34.411 6.123 12.356 1.00 16.04 101 ALA A CA 1
ATOM 786 C C . ALA A 1 126 ? 34.687 7.609 12.629 1.00 16.53 101 ALA A C 1
ATOM 787 O O . ALA A 1 126 ? 34.753 8.413 11.714 1.00 18.17 101 ALA A O 1
ATOM 789 N N . ALA A 1 127 ? 34.824 7.953 13.901 1.00 15.46 102 ALA A N 1
ATOM 790 C CA . ALA A 1 127 ? 35.087 9.316 14.328 1.00 15.53 102 ALA A CA 1
ATOM 791 C C . ALA A 1 127 ? 36.337 9.922 13.722 1.00 15.41 102 ALA A C 1
ATOM 792 O O . ALA A 1 127 ? 36.347 11.087 13.292 1.00 13.73 102 ALA A O 1
ATOM 794 N N . TYR A 1 128 ? 37.401 9.135 13.633 1.00 15.27 103 TYR A N 1
ATOM 795 C CA . TYR A 1 128 ? 38.644 9.666 13.037 1.00 16.17 103 TYR A CA 1
ATOM 796 C C . TYR A 1 128 ? 38.502 9.873 11.526 1.00 16.82 103 TYR A C 1
ATOM 797 O O . TYR A 1 128 ? 39.062 10.819 10.926 1.00 16.96 103 TYR A O 1
ATOM 806 N N . VAL A 1 129 ? 37.760 8.961 10.906 1.00 16.70 104 VAL A N 1
ATOM 807 C CA . VAL A 1 129 ? 37.509 9.036 9.475 1.00 16.61 104 VAL A CA 1
ATOM 808 C C . VAL A 1 129 ? 36.644 10.268 9.200 1.00 16.34 104 VAL A C 1
ATOM 809 O O . VAL A 1 129 ? 36.938 11.014 8.273 1.00 15.84 104 VAL A O 1
ATOM 813 N N . ALA A 1 130 ? 35.560 10.441 9.986 1.00 15.92 105 ALA A N 1
ATOM 814 C CA . ALA A 1 130 ? 34.731 11.664 9.932 1.00 16.72 105 ALA A CA 1
ATOM 815 C C . ALA A 1 130 ? 35.590 12.938 10.076 1.00 16.41 105 ALA A C 1
ATOM 816 O O . ALA A 1 130 ? 35.361 13.937 9.403 1.00 17.88 105 ALA A O 1
ATOM 818 N N . LEU A 1 131 ? 36.581 12.893 10.948 1.00 15.92 106 LEU A N 1
ATOM 819 C CA . LEU A 1 131 ? 37.407 14.049 11.162 1.00 16.30 106 LEU A CA 1
ATOM 820 C C . LEU A 1 131 ? 38.346 14.306 9.959 1.00 16.98 106 LEU A C 1
ATOM 821 O O . LEU A 1 131 ? 38.495 15.441 9.525 1.00 17.64 106 LEU A O 1
ATOM 826 N N . ALA A 1 132 ? 38.980 13.263 9.430 1.00 17.49 107 ALA A N 1
ATOM 827 C CA . ALA A 1 132 ? 39.783 13.429 8.211 1.00 18.23 107 ALA A CA 1
ATOM 828 C C . ALA A 1 132 ? 38.951 14.080 7.078 1.00 18.60 107 ALA A C 1
ATOM 829 O O . ALA A 1 132 ? 39.412 15.007 6.408 1.00 16.76 107 ALA A O 1
ATOM 831 N N . GLU A 1 133 ? 37.713 13.611 6.895 1.00 19.19 108 GLU A N 1
ATOM 832 C CA . GLU A 1 133 ? 36.836 14.172 5.884 1.00 20.79 108 GLU A CA 1
ATOM 833 C C . GLU A 1 133 ? 36.535 15.641 6.166 1.00 19.87 108 GLU A C 1
ATOM 834 O O . GLU A 1 133 ? 36.615 16.488 5.257 1.00 19.57 108 GLU A O 1
ATOM 840 N N . LYS A 1 134 ? 36.198 15.943 7.419 1.00 19.14 109 LYS A N 1
ATOM 841 C CA . LYS A 1 134 ? 35.862 17.314 7.831 1.00 18.92 109 LYS A CA 1
ATOM 842 C C . LYS A 1 134 ? 36.976 18.321 7.548 1.00 18.41 109 LYS A C 1
ATOM 843 O O . LYS A 1 134 ? 36.706 19.404 7.033 1.00 17.28 109 LYS A O 1
ATOM 849 N N . ILE A 1 135 ? 38.223 17.954 7.873 1.00 17.93 110 ILE A N 1
ATOM 850 C CA . ILE A 1 135 ? 39.337 18.875 7.693 1.00 17.85 110 ILE A CA 1
ATOM 851 C C . ILE A 1 135 ? 39.934 18.799 6.285 1.00 18.23 110 ILE A C 1
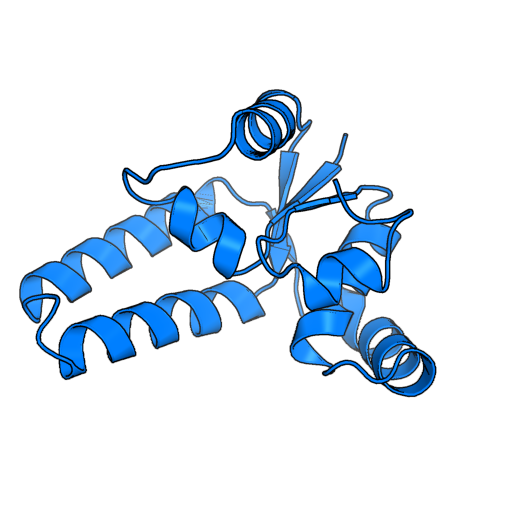ATOM 852 O O . ILE A 1 135 ? 40.832 19.549 5.993 1.00 17.44 110 ILE A O 1
ATOM 857 N N . GLY A 1 136 ? 39.443 17.888 5.438 1.00 18.34 111 GLY A N 1
ATOM 858 C CA . GLY A 1 136 ? 39.947 17.790 4.060 1.00 18.57 111 GLY A CA 1
ATOM 859 C C . GLY A 1 136 ? 41.346 17.181 4.056 1.00 19.76 111 GLY A C 1
ATOM 860 O O . GLY A 1 136 ? 42.215 17.573 3.279 1.00 19.42 111 GLY A O 1
ATOM 861 N N . GLY A 1 137 ? 41.573 16.220 4.942 1.00 20.37 112 GLY A N 1
ATOM 862 C CA . GLY A 1 137 ? 42.901 15.669 5.089 1.00 20.68 112 GLY A CA 1
ATOM 863 C C . GLY A 1 137 ? 42.866 14.166 5.054 1.00 21.16 112 GLY A C 1
ATOM 864 O O . GLY A 1 137 ? 41.863 13.555 4.665 1.00 21.43 112 GLY A O 1
ATOM 865 N N . LYS A 1 138 ? 43.957 13.560 5.486 1.00 20.77 113 LYS A N 1
ATOM 866 C CA . LYS A 1 138 ? 44.034 12.121 5.539 1.00 20.32 113 LYS A CA 1
ATOM 867 C C . LYS A 1 138 ? 44.215 11.583 6.972 1.00 20.09 113 LYS A C 1
ATOM 868 O O . LYS A 1 138 ? 44.426 12.336 7.943 1.00 18.73 113 LYS A O 1
ATOM 874 N N . LEU A 1 139 ? 44.136 10.271 7.099 1.00 19.43 114 LEU A N 1
ATOM 875 C CA . LEU A 1 139 ? 44.188 9.650 8.401 1.00 19.51 114 LEU A CA 1
ATOM 876 C C . LEU A 1 139 ? 45.396 8.749 8.437 1.00 19.11 114 LEU A C 1
ATOM 877 O O . LEU A 1 139 ? 45.624 7.937 7.539 1.00 18.76 114 LEU A O 1
ATOM 882 N N . LEU A 1 140 ? 46.172 8.886 9.495 1.00 19.27 115 LEU A N 1
ATOM 883 C CA . LEU A 1 140 ? 47.230 7.934 9.749 1.00 18.84 115 LEU A CA 1
ATOM 884 C C . LEU A 1 140 ? 46.765 7.051 10.897 1.00 19.44 115 LEU A C 1
ATOM 885 O O . LEU A 1 140 ? 46.510 7.528 12.030 1.00 19.64 115 LEU A O 1
ATOM 890 N N . THR A 1 141 ? 46.595 5.775 10.585 1.00 19.91 116 THR A N 1
ATOM 891 C CA . THR A 1 141 ? 46.269 4.777 11.577 1.00 21.66 116 THR A CA 1
ATOM 892 C C . THR A 1 141 ? 47.152 3.591 11.338 1.00 22.95 116 THR A C 1
ATOM 893 O O . THR A 1 141 ? 47.482 3.282 10.202 1.00 22.07 116 THR A O 1
ATOM 897 N N . LEU A 1 142 ? 47.546 2.937 12.418 1.00 25.54 117 LEU A N 1
ATOM 898 C CA . LEU A 1 142 ? 48.250 1.648 12.311 1.00 28.61 117 LEU A CA 1
ATOM 899 C C . LEU A 1 142 ? 47.267 0.494 12.257 1.00 29.47 117 LEU A C 1
ATOM 900 O O . LEU A 1 142 ? 47.652 -0.656 12.268 1.00 31.01 117 LEU A O 1
ATOM 905 N N . ASP A 1 143 ? 45.984 0.802 12.175 1.00 31.12 118 ASP A N 1
ATOM 906 C CA . ASP A 1 143 ? 44.953 -0.222 12.152 1.00 32.95 118 ASP A CA 1
ATOM 907 C C . ASP A 1 143 ? 44.736 -0.599 10.701 1.00 32.85 118 ASP A C 1
ATOM 908 O O . ASP A 1 143 ? 44.047 0.112 9.964 1.00 33.34 118 ASP A O 1
ATOM 913 N N . ARG A 1 144 ? 45.318 -1.726 10.287 1.00 33.51 119 ARG A N 1
ATOM 914 C CA . ARG A 1 144 ? 45.196 -2.196 8.894 1.00 32.74 119 ARG A CA 1
ATOM 915 C C . ARG A 1 144 ? 43.744 -2.443 8.459 1.00 32.19 119 ARG A C 1
ATOM 916 O O . ARG A 1 144 ? 43.349 -2.092 7.347 1.00 32.08 119 ARG A O 1
ATOM 918 N N . GLN A 1 145 ? 42.940 -3.013 9.343 1.00 31.65 120 GLN A N 1
ATOM 919 C CA . GLN A 1 145 ? 41.534 -3.268 9.015 1.00 31.41 120 GLN A CA 1
ATOM 920 C C . GLN A 1 145 ? 40.771 -1.979 8.720 1.00 31.19 120 GLN A C 1
ATOM 921 O O . GLN A 1 145 ? 39.986 -1.910 7.773 1.00 31.25 120 GLN A O 1
ATOM 923 N N . LEU A 1 146 ? 41.021 -0.950 9.532 1.00 30.38 121 LEU A N 1
ATOM 924 C CA . LEU A 1 146 ? 40.424 0.368 9.326 1.00 29.42 121 LEU A CA 1
ATOM 925 C C . LEU A 1 146 ? 40.934 0.972 8.033 1.00 30.38 121 LEU A C 1
ATOM 926 O O . LEU A 1 146 ? 40.158 1.464 7.198 1.00 30.24 121 LEU A O 1
ATOM 931 N N . ALA A 1 147 ? 42.257 0.914 7.881 1.00 30.89 122 ALA A N 1
ATOM 932 C CA . ALA A 1 147 ? 42.939 1.422 6.709 1.00 31.77 122 ALA A CA 1
ATOM 933 C C . ALA A 1 147 ? 42.409 0.799 5.418 1.00 31.87 122 ALA A C 1
ATOM 934 O O . ALA A 1 147 ? 42.326 1.487 4.422 1.00 32.06 122 ALA A O 1
ATOM 936 N N . GLU A 1 148 ? 42.004 -0.469 5.440 1.00 32.61 123 GLU A N 1
ATOM 937 C CA . GLU A 1 148 ? 41.442 -1.106 4.226 1.00 33.73 123 GLU A CA 1
ATOM 938 C C . GLU A 1 148 ? 40.036 -0.608 3.847 1.00 33.81 123 GLU A C 1
ATOM 939 O O . GLU A 1 148 ? 39.679 -0.594 2.657 1.00 33.88 123 GLU A O 1
ATOM 945 N N . LYS A 1 149 ? 39.245 -0.214 4.850 1.00 33.06 124 LYS A N 1
ATOM 946 C CA . LYS A 1 149 ? 37.855 0.199 4.626 1.00 32.84 124 LYS A CA 1
ATOM 947 C C . LYS A 1 149 ? 37.740 1.608 4.045 1.00 31.98 124 LYS A C 1
ATOM 948 O O . LYS A 1 149 ? 36.723 1.964 3.453 1.00 31.85 124 LYS A O 1
ATOM 954 N N . PHE A 1 150 ? 38.801 2.397 4.193 1.00 31.19 125 PHE A N 1
ATOM 955 C CA . PHE A 1 150 ? 38.813 3.775 3.714 1.00 30.47 125 PHE A CA 1
ATOM 956 C C . PHE A 1 150 ? 40.104 4.090 2.951 1.00 31.24 125 PHE A C 1
ATOM 957 O O . PHE A 1 150 ? 40.938 4.867 3.419 1.00 31.25 125 PHE A O 1
ATOM 965 N N . PRO A 1 151 ? 40.272 3.496 1.759 1.00 32.11 126 PRO A N 1
ATOM 966 C CA . PRO A 1 151 ? 41.545 3.665 1.052 1.00 32.71 126 PRO A CA 1
ATOM 967 C C . PRO A 1 151 ? 41.804 5.107 0.614 1.00 33.22 126 PRO A C 1
ATOM 968 O O . PRO A 1 151 ? 42.960 5.511 0.518 1.00 33.69 126 PRO A O 1
ATOM 972 N N . ALA A 1 152 ? 40.744 5.864 0.337 1.00 33.58 127 ALA A N 1
ATOM 973 C CA . ALA A 1 152 ? 40.884 7.225 -0.171 1.00 34.43 127 ALA A CA 1
ATOM 974 C C . ALA A 1 152 ? 41.191 8.198 0.960 1.00 35.29 127 ALA A C 1
ATOM 975 O O . ALA A 1 152 ? 41.674 9.315 0.727 1.00 35.54 127 ALA A O 1
ATOM 977 N N . LEU A 1 153 ? 40.904 7.772 2.187 1.00 35.71 128 LEU A N 1
ATOM 978 C CA . LEU A 1 153 ? 41.042 8.655 3.333 1.00 36.51 128 LEU A CA 1
ATOM 979 C C . LEU A 1 153 ? 42.25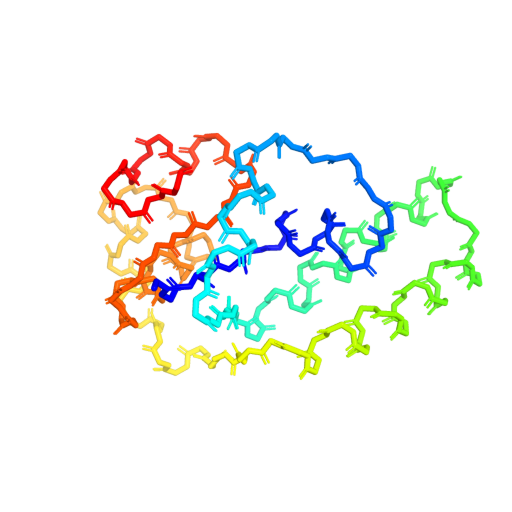3 8.367 4.177 1.00 36.98 128 LEU A C 1
ATOM 980 O O . LEU A 1 153 ? 42.633 9.190 4.972 1.00 37.61 128 LEU A O 1
ATOM 985 N N . VAL A 1 154 ? 42.877 7.216 3.969 1.00 38.19 129 VAL A N 1
ATOM 986 C CA . VAL A 1 154 ? 44.013 6.795 4.797 1.00 39.10 129 VAL A CA 1
ATOM 987 C C . VAL A 1 154 ? 45.343 6.978 4.041 1.00 39.72 129 VAL A C 1
ATOM 988 O O . VAL A 1 154 ? 45.379 6.917 2.817 1.00 40.13 129 VAL A O 1
ATOM 992 N N . THR A 1 155 ? 46.420 7.247 4.776 1.00 40.62 130 THR A N 1
ATOM 993 C CA . THR A 1 155 ? 47.751 7.411 4.182 1.00 41.54 130 THR A CA 1
ATOM 994 C C . THR A 1 155 ? 48.360 6.032 3.910 1.00 42.33 130 THR A C 1
ATOM 995 O O . THR A 1 155 ? 48.664 5.288 4.854 1.00 42.50 130 THR A O 1
#

B-f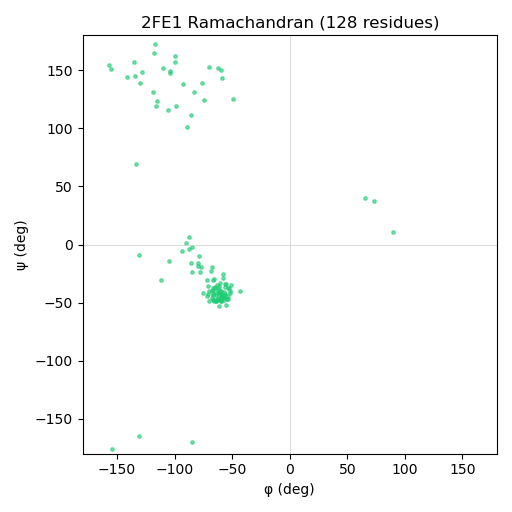actor: mean 24.29, std 8.66, range [11.81, 59.67]

Sequence (130 aa):
MELVVDASAIAALYVPEERSEQAERAVSQAQELHTLDLAAYEVANDLWKHARRGLLREDEASNMLEELWEFFKALKVHSYAEVLKDAFALALKHGVTVYDAAYVALAEKIGGKLLTLDRQLAEKFPALVT

Foldseek 3Di:
DEEEEALQLLLPPLDPHDDDPVSVVCVVPHPAYEYEPLSLVVNLVVLVVCCVVPNAPPVRSVVSNVSSVVVCVRYHYDYCVQFQVQLVVCCVVQVHDSSLSRSLSVLVSVVHAYEDPPVVSCVSCVPRHD

Nearest PDB structures (foldseek):
  2fe1-assembly1_A-2  TM=1.008E+00  e=5.314E-25  Pyrobaculum aerophilum str. IM2
  1v8p-assembly1_D  TM=8.196E-01  e=8.473E-07  Pyrobaculum aerophilum
  4xgq-assembly2_G  TM=7.216E-01  e=4.735E-05  Mycobacterium tuberculosis H37Rv
  7vwo-assembly3_I  TM=6.450E-01  e=1.012E-03  Mycobacterium tuberculosis H37Rv
  7pb0-assembly1_B-2  TM=2.566E-01  e=1.163E-01  Homo sapiens

Radius of gyration: 14.56 Å; Cα contacts (8 Å, |Δi|>4): 176; chains: 1; bounding box: 34×27×38 Å

Solvent-accessible surface area: 7753 Å² total; per-residue (Å²): 94,50,0,0,0,10,19,40,1,0,31,13,34,20,16,125,95,102,85,66,87,102,11,85,47,9,34,92,137,18,132,74,26,7,0,2,46,40,0,38,162,53,4,31,68,63,13,129,82,65,20,168,166,64,121,28,178,149,117,58,11,65,98,35,79,114,79,6,168,99,44,25,145,76,15,105,68,11,43,139,77,61,4,95,185,80,0,112,59,24,13,132,162,50,60,24,74,51,138,42,0,9,3,0,1,0,0,99,112,35,70,8,84,0,12,13,99,56,75,74,4,28,148,103,12,109,80,32,19,74